Protein AF-A0A936KVR6-F1 (afdb_monomer_lite)

Sequence (112 aa):
MIKIEEWYKNEEFKHSLVLGVIVGHEFLISHFGLLIEADFHFYNPFYKRFYSYSIETFNSLWIKSILGGRLGFNYYPFKKSYIMKNNVGIGLYLKTHLGQADCVEMNLMYSF

Radius of gyration: 17.88 Å; chains: 1; bounding box: 47×27×47 Å

pLDDT: mean 75.58, std 12.92, range [44.94, 92.81]

Foldseek 3Di:
DDDPVVVQVPNVPVQQDWDWDKDKDWDDDFFKIKIKIKIFTPDHNNLVVVCVPPPDDPVVSVQLVGIKMKTWMKGWPHGDDPPDQWTKIKIWIFIGRPPDGDDIDIDIDIHD

Secondary structure (DSSP, 8-state):
---GGGGSTTTHHHHS--EEEEEEEEEEETTEEEEEEEEEEEE-HHHHHHHTTS-S-HHHHHHHHHEEEEEEEEE-SS---TT-S-EEEEEEEEEEETTEEEEEEEEEEEE-

Structure (mmCIF, N/CA/C/O backbone):
data_AF-A0A936KVR6-F1
#
_entry.id   AF-A0A936KVR6-F1
#
loop_
_atom_site.group_PDB
_atom_site.id
_atom_site.type_symbol
_atom_site.label_atom_id
_atom_site.label_alt_id
_atom_site.label_comp_id
_atom_site.label_asym_id
_atom_site.label_entity_id
_atom_site.label_seq_id
_atom_site.pdbx_PDB_ins_code
_atom_site.Cartn_x
_atom_site.Cartn_y
_atom_site.Cartn_z
_atom_site.occupancy
_atom_site.B_iso_or_equiv
_atom_site.auth_seq_id
_atom_site.auth_comp_id
_atom_site.auth_asym_id
_atom_site.auth_atom_id
_atom_site.pdbx_PDB_model_num
ATOM 1 N N . MET A 1 1 ? 22.217 15.014 -25.737 1.00 44.94 1 MET A N 1
ATOM 2 C CA . MET A 1 1 ? 21.579 14.273 -24.630 1.00 44.94 1 MET A CA 1
ATOM 3 C C . MET A 1 1 ? 20.151 13.991 -25.063 1.00 44.94 1 MET A C 1
ATOM 5 O O . MET A 1 1 ? 19.388 14.937 -25.195 1.00 44.94 1 MET A O 1
ATOM 9 N N . ILE A 1 2 ? 19.850 12.745 -25.432 1.00 48.09 2 ILE A N 1
ATOM 10 C CA . ILE A 1 2 ? 18.517 12.331 -25.906 1.00 48.09 2 ILE A CA 1
ATOM 11 C C . ILE A 1 2 ? 17.572 12.369 -24.703 1.00 48.09 2 ILE A C 1
ATOM 13 O O . ILE A 1 2 ? 17.924 11.850 -23.642 1.00 48.09 2 ILE A O 1
ATOM 17 N N . LYS A 1 3 ? 16.412 13.014 -24.837 1.00 58.81 3 LYS A N 1
ATOM 18 C CA . LYS A 1 3 ? 15.419 13.058 -23.755 1.00 58.81 3 LYS A CA 1
ATOM 19 C C . LYS A 1 3 ? 14.705 11.706 -23.675 1.00 58.81 3 LYS A C 1
ATOM 21 O O . LYS A 1 3 ? 14.402 11.112 -24.703 1.00 58.81 3 LYS A O 1
ATOM 26 N N . ILE A 1 4 ? 14.399 11.229 -22.466 1.00 61.59 4 ILE A N 1
ATOM 27 C CA . ILE A 1 4 ? 13.636 9.978 -22.242 1.00 61.59 4 ILE A CA 1
ATOM 28 C C . ILE A 1 4 ? 12.278 10.014 -22.969 1.00 61.59 4 ILE A C 1
ATOM 30 O O . ILE A 1 4 ? 11.796 8.992 -23.446 1.00 61.59 4 ILE A O 1
ATOM 34 N N . GLU A 1 5 ? 11.714 11.210 -23.138 1.00 59.94 5 GLU A N 1
ATOM 35 C CA . GLU A 1 5 ? 10.500 11.493 -23.915 1.00 59.94 5 GLU A CA 1
ATOM 36 C C . GLU A 1 5 ? 10.598 11.037 -25.385 1.00 59.94 5 GLU A C 1
ATOM 38 O O . GLU A 1 5 ? 9.595 10.689 -25.999 1.00 59.94 5 GLU A O 1
ATOM 43 N N . GLU A 1 6 ? 11.800 10.980 -25.966 1.00 62.38 6 GLU A N 1
ATOM 44 C CA . GLU A 1 6 ? 11.999 10.561 -27.360 1.00 62.38 6 GLU A CA 1
ATOM 45 C C . GLU A 1 6 ? 12.046 9.033 -27.535 1.00 62.38 6 GLU A C 1
ATOM 47 O O . GLU A 1 6 ? 11.987 8.553 -28.665 1.00 62.38 6 GLU A O 1
ATOM 52 N N . TRP A 1 7 ? 12.113 8.249 -26.450 1.00 56.19 7 TRP A N 1
ATOM 53 C CA . TRP A 1 7 ? 12.263 6.783 -26.510 1.00 56.19 7 TRP A CA 1
ATOM 54 C C . TRP A 1 7 ? 10.998 6.036 -26.937 1.00 56.19 7 TRP A C 1
ATOM 56 O O . TRP A 1 7 ? 11.080 4.885 -27.380 1.00 56.19 7 TRP A O 1
ATOM 66 N N . TYR A 1 8 ? 9.835 6.668 -26.780 1.00 62.97 8 TYR A N 1
ATOM 67 C CA . TYR A 1 8 ? 8.537 6.017 -26.955 1.00 62.97 8 TYR A CA 1
ATOM 68 C C . TYR A 1 8 ? 7.657 6.648 -28.032 1.00 62.97 8 TYR A C 1
ATOM 70 O O . TYR A 1 8 ? 6.548 6.166 -28.253 1.00 62.97 8 TYR A O 1
ATOM 78 N N . LYS A 1 9 ? 8.168 7.653 -28.752 1.00 56.19 9 LYS A N 1
ATOM 79 C CA . LYS A 1 9 ? 7.460 8.358 -29.826 1.00 56.19 9 LYS A CA 1
ATOM 80 C C . LYS A 1 9 ? 6.880 7.335 -30.825 1.00 56.19 9 LYS A C 1
ATOM 82 O O . LYS A 1 9 ? 7.642 6.682 -31.533 1.00 56.19 9 LYS A O 1
ATOM 87 N N . ASN A 1 10 ? 5.546 7.193 -30.839 1.00 67.69 10 ASN A N 1
ATOM 88 C CA . ASN A 1 10 ? 4.683 6.264 -31.612 1.00 67.69 10 ASN A CA 1
ATOM 89 C C . ASN A 1 10 ? 4.144 4.992 -30.913 1.00 67.69 10 ASN A C 1
ATOM 91 O O . ASN A 1 10 ? 3.164 4.441 -31.409 1.00 67.69 10 ASN A O 1
ATOM 95 N N . GLU A 1 11 ? 4.684 4.526 -29.779 1.00 68.88 11 GLU A N 1
ATOM 96 C CA . GLU A 1 11 ? 4.170 3.324 -29.072 1.00 68.88 11 GLU A CA 1
ATOM 97 C C . GLU A 1 11 ? 3.996 3.507 -27.550 1.00 68.88 11 GLU A C 1
ATOM 99 O O . GLU A 1 11 ? 3.937 2.538 -26.793 1.00 68.88 11 GLU A O 1
ATOM 104 N N . GLU A 1 12 ? 3.876 4.749 -27.091 1.00 71.69 12 GLU A N 1
ATOM 105 C CA . GLU A 1 12 ? 3.832 5.143 -25.672 1.00 71.69 12 GLU A CA 1
ATOM 106 C C . GLU A 1 12 ? 2.846 4.316 -24.832 1.00 71.69 12 GLU A C 1
ATOM 108 O O . GLU A 1 12 ? 3.179 3.882 -23.732 1.00 71.69 12 GLU A O 1
ATOM 113 N N . PHE A 1 13 ? 1.666 4.016 -25.383 1.00 69.62 13 PHE A N 1
ATOM 114 C CA . PHE A 1 13 ? 0.619 3.259 -24.693 1.00 69.62 13 PHE A CA 1
ATOM 115 C C . PHE A 1 13 ? 0.980 1.787 -24.435 1.00 69.62 13 PHE A C 1
ATOM 117 O O . PHE A 1 13 ? 0.661 1.241 -23.384 1.00 69.62 13 PHE A O 1
ATOM 124 N N . LYS A 1 14 ? 1.657 1.120 -25.378 1.00 70.62 14 LYS A N 1
ATOM 125 C CA . LYS A 1 14 ? 2.041 -0.293 -25.208 1.00 70.62 14 LYS A CA 1
ATOM 126 C C . LYS A 1 14 ? 3.168 -0.443 -24.195 1.00 70.62 14 LYS A C 1
ATOM 128 O O . LYS A 1 14 ? 3.225 -1.440 -23.484 1.00 70.62 14 LYS A O 1
ATOM 133 N N . HIS A 1 15 ? 4.066 0.540 -24.143 1.00 72.50 15 HIS A N 1
ATOM 134 C CA . HIS A 1 15 ? 5.247 0.489 -23.285 1.00 72.50 15 HIS A CA 1
ATOM 135 C C . HIS A 1 15 ? 4.991 0.986 -21.859 1.00 72.50 15 HIS A C 1
ATOM 137 O O . HIS A 1 15 ? 5.805 0.699 -20.987 1.00 72.50 15 HIS A O 1
AT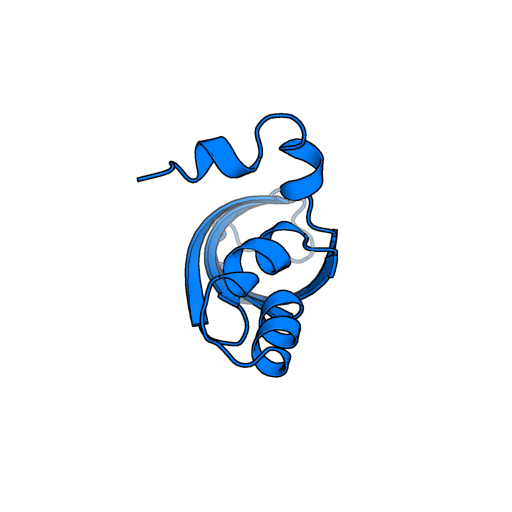OM 143 N N . SER A 1 16 ? 3.872 1.669 -21.596 1.00 75.19 16 SER A N 1
ATOM 144 C CA . SER A 1 16 ? 3.445 2.069 -20.244 1.00 75.19 16 SER A CA 1
ATOM 145 C C . SER A 1 16 ? 2.526 1.053 -19.554 1.00 75.19 16 SER A C 1
ATOM 147 O O . SER A 1 16 ? 2.232 1.192 -18.367 1.00 75.19 16 SER A O 1
ATOM 149 N N . LEU A 1 17 ? 2.079 0.021 -20.275 1.00 80.25 17 LEU A N 1
ATOM 150 C CA . LEU A 1 17 ? 1.122 -0.960 -19.775 1.00 80.25 17 LEU A CA 1
ATOM 151 C C . LEU A 1 17 ? 1.787 -1.994 -18.860 1.00 80.25 17 LEU A C 1
ATOM 153 O O . LEU A 1 17 ? 2.700 -2.702 -19.274 1.00 80.25 17 LEU A O 1
ATOM 157 N N . VAL A 1 18 ? 1.270 -2.135 -17.639 1.00 82.44 18 VAL A N 1
ATOM 158 C CA . VAL A 1 18 ? 1.709 -3.142 -16.664 1.00 82.44 18 VAL A CA 1
ATOM 159 C C . VAL A 1 18 ? 0.547 -4.080 -16.348 1.00 82.44 18 VAL A C 1
ATOM 161 O O . VAL A 1 18 ? -0.544 -3.621 -16.017 1.00 82.44 18 VAL A O 1
ATOM 164 N N . LEU A 1 19 ? 0.778 -5.391 -16.444 1.00 84.50 19 LEU A N 1
ATOM 165 C CA . LEU A 1 19 ? -0.166 -6.422 -16.008 1.00 84.50 19 LEU A CA 1
ATOM 166 C C . LEU A 1 19 ? 0.441 -7.219 -14.859 1.00 84.50 19 LEU A C 1
ATOM 168 O O . LEU A 1 19 ? 1.578 -7.700 -14.938 1.00 84.50 19 LEU A O 1
ATOM 172 N N . GLY A 1 20 ? -0.352 -7.383 -13.809 1.00 87.75 20 GLY A N 1
ATOM 173 C CA . GLY A 1 20 ? 0.051 -8.087 -12.609 1.00 87.75 20 GLY A CA 1
ATOM 174 C C . GLY A 1 20 ? -1.126 -8.491 -11.736 1.00 87.75 20 GLY A C 1
ATOM 175 O O . GLY A 1 20 ? -2.277 -8.145 -12.005 1.00 87.75 20 GLY A O 1
ATOM 176 N N . VAL A 1 21 ? -0.805 -9.234 -10.687 1.00 88.75 21 VAL A N 1
ATOM 177 C CA . VAL A 1 21 ? -1.696 -9.578 -9.583 1.00 88.75 21 VAL A CA 1
ATOM 178 C C . VAL A 1 21 ? -1.139 -8.929 -8.328 1.00 88.75 21 VAL A C 1
ATOM 180 O O . VAL A 1 21 ? 0.065 -8.959 -8.093 1.00 88.75 21 VAL A O 1
ATOM 183 N N . ILE A 1 22 ? -2.030 -8.365 -7.525 1.00 89.62 22 ILE A N 1
ATOM 184 C CA . ILE A 1 22 ? -1.704 -7.778 -6.230 1.00 89.62 22 ILE A CA 1
ATOM 185 C C . ILE A 1 22 ? -2.429 -8.605 -5.180 1.00 89.62 22 ILE A C 1
ATOM 187 O O . ILE A 1 22 ? -3.634 -8.840 -5.295 1.00 89.62 22 ILE A O 1
ATOM 191 N N . VAL A 1 23 ? -1.695 -9.072 -4.175 1.00 91.38 23 VAL A N 1
ATOM 192 C CA . VAL A 1 23 ? -2.262 -9.772 -3.022 1.00 91.38 23 VAL A CA 1
ATOM 193 C C . VAL A 1 23 ? -1.905 -8.985 -1.778 1.00 91.38 23 VAL A C 1
ATOM 195 O O . VAL A 1 23 ? -0.733 -8.755 -1.494 1.00 91.38 23 VAL A O 1
ATOM 198 N N . GLY A 1 24 ? -2.928 -8.581 -1.033 1.00 90.38 24 GLY A N 1
ATOM 199 C CA . GLY A 1 24 ? -2.780 -7.722 0.130 1.00 90.38 24 GLY A CA 1
ATOM 200 C C . GLY A 1 24 ? -3.585 -8.183 1.323 1.00 90.38 24 GLY A C 1
ATOM 201 O O . GLY A 1 24 ? -4.635 -8.809 1.178 1.00 90.38 24 GLY A O 1
ATOM 202 N N . HIS A 1 25 ? -3.103 -7.819 2.504 1.00 90.69 25 HIS A N 1
ATOM 203 C CA . HIS A 1 25 ? -3.840 -7.943 3.748 1.00 90.69 25 HIS A CA 1
ATOM 204 C C . HIS A 1 25 ? -3.793 -6.625 4.529 1.00 90.69 25 HIS A C 1
ATOM 206 O O . HIS A 1 25 ? -2.722 -6.051 4.741 1.00 90.69 25 HIS A O 1
ATOM 212 N N . GLU A 1 26 ? -4.959 -6.163 4.987 1.00 89.75 26 GLU A N 1
ATOM 213 C CA . GLU A 1 26 ? -5.095 -4.997 5.862 1.00 89.75 26 GLU A CA 1
ATOM 214 C C . GLU A 1 26 ? -5.411 -5.454 7.292 1.00 89.75 26 GLU A C 1
ATOM 216 O O . GLU A 1 26 ? -6.427 -6.100 7.550 1.00 89.75 26 GLU A O 1
ATOM 221 N N . PHE A 1 27 ? -4.554 -5.096 8.245 1.00 89.88 27 PHE A N 1
ATOM 222 C CA . PHE A 1 27 ? -4.801 -5.281 9.671 1.00 89.88 27 PHE A CA 1
ATOM 223 C C . PHE A 1 27 ? -5.479 -4.039 10.239 1.00 89.88 27 PHE A C 1
ATOM 225 O O . PHE A 1 27 ? -4.868 -2.976 10.322 1.00 89.88 27 PHE A O 1
ATOM 232 N N . LEU A 1 28 ? -6.739 -4.175 10.647 1.00 88.50 28 LEU A N 1
ATOM 233 C CA . LEU A 1 28 ? -7.540 -3.070 11.170 1.00 88.50 28 LEU A CA 1
ATOM 234 C C . LEU A 1 28 ? -7.501 -3.016 12.698 1.00 88.50 28 LEU A C 1
ATOM 236 O O . LEU A 1 28 ? -7.905 -3.953 13.383 1.00 88.50 28 LEU A O 1
ATOM 240 N N . ILE A 1 29 ? -7.065 -1.876 13.227 1.00 86.38 29 ILE A N 1
ATOM 241 C CA . ILE A 1 29 ? -7.023 -1.557 14.653 1.00 86.38 29 ILE A CA 1
ATOM 242 C C . ILE A 1 29 ? -7.709 -0.201 14.863 1.00 86.38 29 ILE A C 1
ATOM 244 O O . ILE A 1 29 ? -7.096 0.866 14.806 1.00 86.38 29 ILE A O 1
ATOM 248 N N . SER A 1 30 ? -9.011 -0.240 15.164 1.00 84.69 30 SER A N 1
ATOM 249 C CA . SER A 1 30 ? -9.833 0.943 15.466 1.00 84.69 30 SER A CA 1
ATOM 250 C C . SER A 1 30 ? -9.900 1.951 14.302 1.00 84.69 30 SER A C 1
ATOM 252 O O . SER A 1 30 ? -10.671 1.747 13.366 1.00 84.69 30 SER A O 1
ATOM 254 N N . HIS A 1 31 ? -9.117 3.030 14.361 1.00 86.38 31 HIS A N 1
ATOM 255 C CA . HIS A 1 31 ? -9.042 4.073 13.330 1.00 86.38 31 HIS A CA 1
ATOM 256 C C . HIS A 1 31 ? -7.851 3.875 12.386 1.00 86.38 31 HIS A C 1
ATOM 258 O O . HIS A 1 31 ? -7.737 4.593 11.401 1.00 86.38 31 HIS A O 1
ATOM 264 N N . PHE A 1 32 ? -6.962 2.922 12.674 1.00 88.50 32 PHE A N 1
ATOM 265 C CA . PHE A 1 32 ? -5.758 2.677 11.890 1.00 88.50 32 PHE A CA 1
ATOM 266 C C . PHE A 1 32 ? -5.847 1.329 11.179 1.00 88.50 32 PHE A C 1
ATOM 268 O O . PHE A 1 32 ? -6.242 0.330 11.776 1.00 88.50 32 PHE A O 1
ATOM 275 N N . GLY A 1 33 ? -5.472 1.298 9.908 1.00 88.38 33 GLY A N 1
ATOM 276 C CA . GLY A 1 33 ? -5.235 0.085 9.137 1.00 88.38 33 GLY A CA 1
ATOM 277 C C . GLY A 1 33 ? -3.760 -0.012 8.790 1.00 88.38 33 GLY A C 1
ATOM 278 O O . GLY A 1 33 ? -3.191 0.969 8.331 1.00 88.38 33 GLY A O 1
ATOM 279 N N . LEU A 1 34 ? -3.129 -1.159 9.004 1.00 91.44 34 LEU A N 1
ATOM 280 C CA . LEU A 1 34 ? -1.800 -1.450 8.470 1.00 91.44 34 LEU A CA 1
ATOM 281 C C . LEU A 1 34 ? -1.982 -2.322 7.228 1.00 91.44 34 LEU A C 1
ATOM 283 O O . LEU A 1 34 ? -2.516 -3.424 7.334 1.00 91.44 34 LEU A O 1
ATOM 287 N N . LEU A 1 35 ? -1.561 -1.830 6.066 1.00 91.25 35 LEU A N 1
ATOM 288 C CA . LEU A 1 35 ? -1.656 -2.538 4.792 1.00 91.25 35 LEU A CA 1
ATOM 289 C C . LEU A 1 35 ? -0.298 -3.131 4.420 1.00 91.25 35 LEU A C 1
ATOM 291 O O . LEU A 1 35 ? 0.707 -2.419 4.392 1.00 91.25 35 LEU A O 1
ATOM 295 N N . ILE A 1 36 ? -0.293 -4.424 4.107 1.00 91.00 36 ILE A N 1
ATOM 296 C CA . ILE A 1 36 ? 0.846 -5.119 3.507 1.00 91.00 36 ILE A CA 1
ATOM 297 C C . ILE A 1 36 ? 0.359 -5.765 2.218 1.00 91.00 36 ILE A C 1
ATOM 299 O O . ILE A 1 36 ? -0.565 -6.575 2.240 1.00 91.00 36 ILE A O 1
ATOM 303 N N . GLU A 1 37 ? 1.002 -5.426 1.112 1.00 91.38 37 GLU A N 1
ATOM 304 C CA . GLU A 1 37 ? 0.715 -5.937 -0.223 1.00 91.38 37 GLU A CA 1
ATOM 305 C C . GLU A 1 37 ? 1.985 -6.439 -0.895 1.00 91.38 37 GLU A C 1
ATOM 307 O O . GLU A 1 37 ? 3.056 -5.837 -0.787 1.00 91.38 37 GLU A O 1
ATOM 312 N N . ALA A 1 38 ? 1.837 -7.550 -1.604 1.00 88.75 38 ALA A N 1
ATOM 313 C CA . ALA A 1 38 ? 2.823 -8.091 -2.515 1.00 88.75 38 ALA A CA 1
ATOM 314 C C . ALA A 1 38 ? 2.279 -7.987 -3.943 1.00 88.75 38 ALA A C 1
ATOM 316 O O . ALA A 1 38 ? 1.178 -8.462 -4.241 1.00 88.75 38 ALA A O 1
ATOM 317 N N . ASP A 1 39 ? 3.088 -7.402 -4.819 1.00 87.19 39 ASP A N 1
ATOM 318 C CA . ASP A 1 39 ? 2.762 -7.166 -6.218 1.00 87.19 39 ASP A CA 1
ATOM 319 C C . ASP A 1 39 ? 3.555 -8.149 -7.080 1.00 87.19 39 ASP A C 1
ATOM 321 O O . ASP A 1 39 ? 4.779 -8.258 -6.974 1.00 87.19 39 ASP A O 1
ATOM 325 N N . PHE A 1 40 ? 2.855 -8.860 -7.957 1.00 85.94 40 PHE A N 1
ATOM 326 C CA . PHE A 1 40 ? 3.438 -9.786 -8.919 1.00 85.94 40 PHE A CA 1
ATOM 327 C C . PHE A 1 40 ? 3.121 -9.317 -10.337 1.00 85.94 40 PHE A C 1
ATOM 329 O O . PHE A 1 40 ? 2.005 -9.488 -10.827 1.00 85.94 40 PHE A O 1
ATOM 336 N N . HIS A 1 41 ? 4.102 -8.739 -11.022 1.00 85.06 41 HIS A N 1
ATOM 337 C CA . HIS A 1 41 ? 3.963 -8.279 -12.401 1.00 85.06 41 HIS A CA 1
ATOM 338 C C . HIS A 1 41 ? 4.439 -9.358 -13.378 1.00 85.06 41 HIS A C 1
ATOM 340 O O . HIS A 1 41 ? 5.621 -9.689 -13.425 1.00 85.06 41 HIS A O 1
ATOM 346 N N . PHE A 1 42 ? 3.537 -9.891 -14.201 1.00 82.12 42 PHE A N 1
ATOM 347 C CA . PHE A 1 42 ? 3.889 -10.847 -15.263 1.00 82.12 42 PHE A CA 1
ATOM 348 C C . PHE A 1 42 ? 4.167 -10.164 -16.608 1.00 82.12 42 PHE A C 1
ATOM 350 O O . PHE A 1 42 ? 4.834 -10.748 -17.461 1.00 82.12 42 PHE A O 1
ATOM 357 N N . TYR A 1 43 ? 3.709 -8.923 -16.804 1.00 77.56 43 TYR A N 1
ATOM 358 C CA . TYR A 1 43 ? 4.039 -8.129 -17.986 1.00 77.56 43 TYR A CA 1
ATOM 359 C C . TYR A 1 43 ? 4.349 -6.681 -17.601 1.00 77.56 43 TYR A C 1
ATOM 361 O O . TYR A 1 43 ? 3.470 -5.954 -17.149 1.00 77.56 43 TYR A O 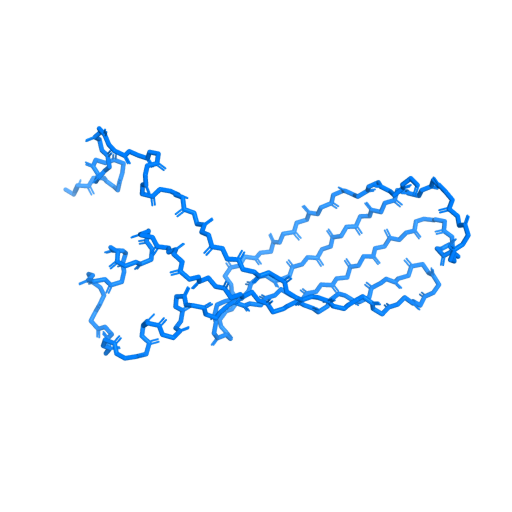1
ATOM 369 N N . ASN A 1 44 ? 5.602 -6.264 -17.792 1.00 75.31 44 ASN A N 1
ATOM 370 C CA . ASN A 1 44 ? 6.054 -4.890 -17.573 1.00 75.31 44 ASN A CA 1
ATOM 371 C C . ASN A 1 44 ? 7.143 -4.520 -18.612 1.00 75.31 44 ASN A C 1
ATOM 373 O O . ASN A 1 44 ? 8.333 -4.766 -18.393 1.00 75.31 44 ASN A O 1
ATOM 377 N N . PRO A 1 45 ? 6.759 -3.986 -19.786 1.00 70.56 45 PRO A N 1
ATOM 378 C CA . PRO A 1 45 ? 7.678 -3.665 -20.876 1.00 70.56 45 PRO A CA 1
ATOM 379 C C . PRO A 1 45 ? 8.581 -2.466 -20.549 1.00 70.56 45 PRO A C 1
ATOM 381 O O . PRO A 1 45 ? 9.720 -2.421 -21.024 1.00 70.56 45 PRO A O 1
ATOM 384 N N . PHE A 1 46 ? 8.120 -1.547 -19.694 1.00 69.44 46 PHE A N 1
ATOM 385 C CA . PHE A 1 46 ? 8.885 -0.382 -19.249 1.00 69.44 46 PHE A CA 1
ATOM 386 C C . PHE A 1 46 ? 10.165 -0.787 -18.507 1.00 69.44 46 PHE A C 1
ATOM 388 O O . PHE A 1 46 ? 11.265 -0.361 -18.874 1.00 69.44 46 PHE A O 1
ATOM 395 N N . TYR A 1 47 ? 10.044 -1.679 -17.517 1.00 66.00 47 TYR A N 1
ATOM 396 C CA . TYR A 1 47 ? 11.185 -2.148 -16.720 1.00 66.00 47 TYR A CA 1
ATOM 397 C C . TYR A 1 47 ? 12.247 -2.845 -17.574 1.00 66.00 47 TYR A C 1
ATOM 399 O O . TYR A 1 47 ? 13.447 -2.637 -17.376 1.00 66.00 47 TYR A O 1
ATOM 407 N N . LYS A 1 48 ? 11.814 -3.622 -18.576 1.00 63.88 48 LYS A N 1
ATOM 408 C CA . LYS A 1 48 ? 12.714 -4.347 -19.480 1.00 63.88 48 LYS A CA 1
ATOM 409 C C . LYS A 1 48 ? 13.614 -3.400 -20.281 1.00 63.88 48 LYS A C 1
ATOM 411 O O . LYS A 1 48 ? 14.787 -3.711 -20.474 1.00 63.88 48 LYS A O 1
ATOM 416 N N . ARG A 1 49 ? 13.106 -2.246 -20.732 1.00 63.00 49 ARG A N 1
ATOM 417 C CA . ARG A 1 49 ? 13.905 -1.243 -21.465 1.00 63.00 49 ARG A CA 1
ATOM 418 C C . ARG A 1 49 ? 14.765 -0.378 -20.551 1.00 63.00 49 ARG A C 1
ATOM 420 O O . ARG A 1 49 ? 15.912 -0.124 -20.904 1.00 63.00 49 ARG A O 1
ATOM 427 N N . PHE A 1 50 ? 14.237 0.042 -19.401 1.00 64.25 50 PHE A N 1
ATOM 428 C CA . PHE A 1 50 ? 14.954 0.916 -18.469 1.00 64.25 50 PHE A CA 1
ATOM 429 C C . PHE A 1 50 ? 16.230 0.252 -17.925 1.00 64.25 50 PHE A C 1
ATOM 431 O O . PHE A 1 50 ? 17.304 0.848 -17.963 1.00 64.25 50 PHE A O 1
ATOM 438 N N . TYR A 1 51 ? 16.147 -1.020 -17.521 1.00 61.62 51 TYR A N 1
ATOM 439 C CA . TYR A 1 51 ? 17.284 -1.734 -16.931 1.00 61.62 51 TYR A CA 1
ATOM 440 C C . TYR A 1 51 ? 18.207 -2.435 -17.940 1.00 61.62 51 TYR A C 1
ATOM 442 O O . TYR A 1 51 ? 19.337 -2.768 -17.591 1.00 61.62 51 TYR A O 1
ATOM 450 N N . SER A 1 52 ? 17.805 -2.597 -19.209 1.00 58.44 52 SER A N 1
ATOM 451 C CA . SER A 1 52 ? 18.726 -3.067 -20.267 1.00 58.44 52 SER A CA 1
ATOM 452 C C . SER A 1 52 ? 19.894 -2.096 -20.513 1.00 58.44 52 SER A C 1
ATOM 454 O O . SER A 1 52 ? 20.893 -2.479 -21.112 1.00 58.44 52 SER A O 1
ATOM 456 N N . TYR A 1 53 ? 19.772 -0.845 -20.053 1.00 55.66 53 TYR A N 1
ATOM 457 C CA . TYR A 1 53 ? 20.810 0.186 -20.140 1.00 55.66 53 TYR A CA 1
ATOM 458 C C . TYR A 1 53 ? 21.679 0.310 -18.878 1.00 55.66 53 TYR A C 1
ATOM 460 O O . TYR A 1 53 ? 22.735 0.942 -18.921 1.00 55.66 53 TYR A O 1
ATOM 468 N N . SER A 1 54 ? 21.262 -0.282 -17.757 1.00 55.66 54 SER A N 1
ATOM 469 C CA . SER A 1 54 ? 22.036 -0.325 -16.514 1.00 55.66 54 SER A CA 1
ATOM 470 C C . SER A 1 54 ? 22.887 -1.596 -16.465 1.00 55.66 54 SER A C 1
ATOM 472 O O . SER A 1 54 ? 22.379 -2.680 -16.729 1.00 55.66 54 SER A O 1
ATOM 474 N N . ILE A 1 55 ? 24.165 -1.476 -16.099 1.00 54.78 55 ILE A N 1
ATOM 475 C CA . ILE A 1 55 ? 25.171 -2.559 -16.015 1.00 54.78 55 ILE A CA 1
ATOM 476 C C . ILE A 1 55 ? 24.899 -3.493 -14.804 1.00 54.78 55 ILE A C 1
ATOM 478 O O . ILE A 1 55 ? 25.798 -3.871 -14.063 1.00 54.78 55 ILE A O 1
ATOM 482 N N . GLU A 1 56 ? 23.643 -3.854 -14.541 1.00 55.06 56 GLU A N 1
ATOM 483 C CA . GLU A 1 56 ? 23.285 -4.836 -13.512 1.00 55.06 56 GLU A CA 1
ATOM 484 C C . GLU A 1 56 ? 23.053 -6.223 -14.135 1.00 55.06 56 GLU A C 1
ATOM 486 O O . GLU A 1 56 ? 22.551 -6.370 -15.249 1.00 55.06 56 GLU A O 1
ATOM 491 N N . THR A 1 57 ? 23.438 -7.272 -13.406 1.00 56.66 57 THR A N 1
ATOM 492 C CA . THR A 1 57 ? 23.338 -8.671 -13.837 1.00 56.66 57 THR A CA 1
ATOM 493 C C . THR A 1 57 ? 21.893 -9.054 -14.187 1.00 56.66 57 THR A C 1
ATOM 495 O O . THR A 1 57 ? 20.994 -8.959 -13.350 1.00 56.66 57 THR A O 1
ATOM 498 N N . PHE A 1 58 ? 21.685 -9.574 -15.403 1.00 56.75 58 PHE A N 1
ATOM 499 C CA . PHE A 1 58 ? 20.381 -9.882 -16.023 1.00 56.75 58 PHE A CA 1
ATOM 500 C C . PHE A 1 58 ? 19.388 -10.650 -15.120 1.00 56.75 58 PHE A C 1
ATOM 502 O O . PHE A 1 58 ? 18.184 -10.412 -15.179 1.00 56.75 58 PHE A O 1
ATOM 509 N N . ASN A 1 59 ? 19.882 -11.548 -14.258 1.00 55.03 59 ASN A N 1
ATOM 510 C CA . ASN A 1 59 ? 19.048 -12.405 -13.403 1.00 55.03 59 ASN A CA 1
ATOM 511 C C . ASN A 1 59 ? 18.455 -11.672 -12.179 1.00 55.03 59 ASN A C 1
ATOM 513 O O . ASN A 1 59 ? 17.334 -11.955 -11.772 1.00 55.03 59 ASN A O 1
ATOM 517 N N . SER A 1 60 ? 19.185 -10.700 -11.617 1.00 61.56 60 SER A N 1
ATOM 518 C CA . SER A 1 60 ? 18.709 -9.836 -10.519 1.00 61.56 60 SER A CA 1
ATOM 519 C C . SER A 1 60 ? 17.582 -8.918 -11.006 1.00 61.56 60 SER A C 1
ATOM 521 O O . SER A 1 60 ? 16.559 -8.749 -10.346 1.00 61.56 60 SER A O 1
ATOM 523 N N . LEU A 1 61 ? 17.733 -8.394 -12.224 1.00 61.16 61 LEU A N 1
ATOM 524 C CA . LEU A 1 61 ? 16.818 -7.432 -12.835 1.00 61.16 61 LEU A CA 1
ATOM 525 C C . LEU A 1 61 ? 15.441 -8.013 -13.168 1.00 61.16 61 LEU A C 1
ATOM 527 O O . LEU A 1 61 ? 14.426 -7.348 -12.966 1.00 61.16 61 LEU A O 1
ATOM 531 N N . TRP A 1 62 ? 15.389 -9.263 -13.635 1.00 59.84 62 TRP A N 1
ATOM 532 C CA . TRP A 1 62 ? 14.122 -9.940 -13.927 1.00 59.84 62 TRP A CA 1
ATOM 533 C C . TRP A 1 62 ? 13.271 -10.133 -12.673 1.00 59.84 62 TRP A C 1
ATOM 535 O O . TRP A 1 62 ? 12.079 -9.841 -12.687 1.00 59.84 62 TRP A O 1
ATOM 545 N N . ILE A 1 63 ? 13.885 -10.552 -11.567 1.00 61.12 63 ILE A N 1
ATOM 546 C CA . ILE A 1 63 ? 13.178 -10.742 -10.297 1.00 61.12 63 ILE A CA 1
ATOM 547 C C . ILE A 1 63 ? 12.752 -9.377 -9.725 1.00 61.12 63 ILE A C 1
ATOM 549 O O . ILE A 1 63 ? 11.632 -9.261 -9.232 1.00 61.12 63 ILE A O 1
ATOM 553 N N . LYS A 1 64 ? 13.576 -8.323 -9.884 1.00 62.91 64 LYS A N 1
ATOM 554 C CA . LYS A 1 64 ? 13.249 -6.944 -9.446 1.00 62.91 64 LYS A CA 1
ATOM 555 C C . LYS A 1 64 ? 12.049 -6.368 -10.191 1.00 62.91 64 LYS A C 1
ATOM 557 O O . LYS A 1 64 ? 11.272 -5.622 -9.611 1.00 62.91 64 LYS A O 1
ATOM 562 N N . SER A 1 65 ? 11.886 -6.732 -11.461 1.00 63.19 65 SER A N 1
ATOM 563 C CA . SER A 1 65 ? 10.757 -6.291 -12.283 1.00 63.19 65 SER A CA 1
ATOM 564 C C . SER A 1 65 ? 9.448 -7.014 -11.958 1.00 63.19 65 SER A C 1
ATOM 566 O O . SER A 1 65 ? 8.380 -6.460 -12.223 1.00 63.19 65 SER A O 1
ATOM 568 N N . ILE A 1 66 ? 9.524 -8.256 -11.473 1.00 67.81 66 ILE A N 1
ATOM 569 C CA . ILE A 1 66 ? 8.352 -9.111 -11.246 1.00 67.81 66 ILE A CA 1
ATOM 570 C C . ILE A 1 66 ? 7.795 -8.910 -9.839 1.00 67.81 66 ILE A C 1
ATOM 572 O O . ILE A 1 66 ? 6.582 -8.938 -9.669 1.00 67.81 66 ILE A O 1
ATOM 576 N N . LEU A 1 67 ? 8.664 -8.705 -8.848 1.00 76.19 67 LEU A N 1
ATOM 577 C CA . LEU A 1 67 ? 8.292 -8.647 -7.439 1.00 76.19 67 LEU A CA 1
ATOM 578 C C . LEU A 1 67 ? 8.356 -7.221 -6.893 1.00 76.19 67 LEU A C 1
ATOM 580 O O . LEU A 1 67 ? 9.434 -6.662 -6.666 1.00 76.19 67 LEU A O 1
ATOM 584 N N . GLY A 1 68 ? 7.178 -6.667 -6.637 1.00 82.06 68 GLY A N 1
ATOM 585 C CA . GLY A 1 68 ? 6.989 -5.440 -5.881 1.00 82.06 68 GLY A CA 1
ATOM 586 C C . GLY A 1 68 ? 6.301 -5.710 -4.548 1.00 82.06 68 GLY A C 1
ATOM 587 O O . GLY A 1 68 ? 5.815 -6.807 -4.270 1.00 82.06 68 GLY A O 1
ATOM 588 N N . GLY A 1 69 ? 6.254 -4.691 -3.708 1.00 85.94 69 GLY A N 1
ATOM 589 C CA . GLY A 1 69 ? 5.436 -4.713 -2.510 1.00 85.94 69 GLY A CA 1
ATOM 590 C C . GLY A 1 69 ? 5.085 -3.309 -2.066 1.00 85.94 69 GLY A C 1
ATOM 591 O O . GLY A 1 69 ? 5.864 -2.369 -2.258 1.00 85.94 69 GLY A O 1
ATOM 592 N N . ARG A 1 70 ? 3.921 -3.174 -1.442 1.00 88.38 70 ARG A N 1
ATOM 593 C CA . ARG A 1 70 ? 3.447 -1.923 -0.866 1.00 88.38 70 ARG A CA 1
ATOM 594 C C . ARG A 1 70 ? 3.183 -2.124 0.618 1.00 88.38 70 ARG A C 1
ATOM 596 O O . ARG A 1 70 ? 2.508 -3.064 1.025 1.00 88.38 70 ARG A O 1
ATOM 603 N N . LEU A 1 71 ? 3.735 -1.239 1.437 1.00 89.81 71 LEU A N 1
ATOM 604 C CA . LEU A 1 71 ? 3.522 -1.241 2.879 1.00 89.81 71 LEU A CA 1
ATOM 605 C C . LEU A 1 71 ? 3.058 0.139 3.305 1.00 89.81 71 LEU A C 1
ATOM 607 O O . LEU A 1 71 ? 3.681 1.136 2.952 1.00 89.81 71 LEU A O 1
ATOM 611 N N . GLY A 1 72 ? 1.976 0.222 4.064 1.00 90.62 72 GLY A N 1
ATOM 612 C CA . GLY A 1 72 ? 1.449 1.519 4.453 1.00 90.62 72 GLY A CA 1
ATOM 613 C C . GLY A 1 72 ? 0.449 1.483 5.584 1.00 90.62 72 GLY A C 1
ATOM 614 O O . GLY A 1 72 ? 0.138 0.436 6.152 1.00 90.62 72 GLY A O 1
ATOM 615 N N . PHE A 1 73 ? -0.049 2.671 5.892 1.00 90.75 73 PHE A N 1
ATOM 616 C CA . PHE A 1 73 ? -1.024 2.907 6.934 1.00 90.75 73 PHE A CA 1
ATOM 617 C C . PHE A 1 73 ? -2.215 3.669 6.376 1.00 90.75 73 PHE A C 1
ATOM 619 O O . PHE A 1 73 ? -2.059 4.657 5.664 1.00 90.75 73 PHE A O 1
ATOM 626 N N . ASN A 1 74 ? -3.403 3.235 6.766 1.00 90.62 74 ASN A N 1
ATOM 627 C CA . ASN A 1 74 ? -4.661 3.913 6.524 1.00 90.62 74 ASN A CA 1
ATOM 628 C C . ASN A 1 74 ? -5.173 4.515 7.821 1.00 90.62 74 ASN A C 1
ATOM 630 O O . ASN A 1 74 ? -5.184 3.854 8.858 1.00 90.62 74 ASN A O 1
ATOM 634 N N . TYR A 1 75 ? -5.635 5.753 7.757 1.00 89.06 75 TYR A N 1
ATOM 635 C CA . TYR A 1 75 ? -6.365 6.405 8.825 1.0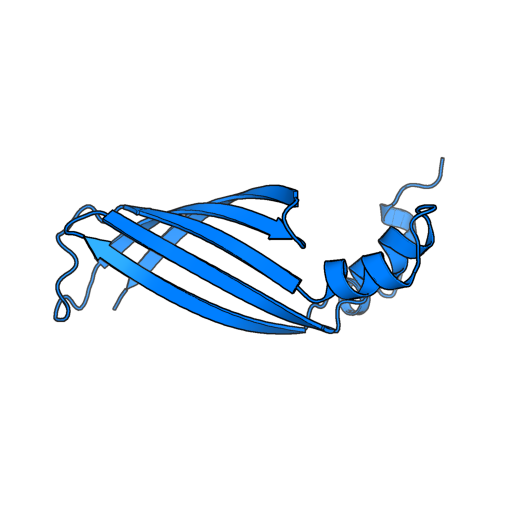0 89.06 75 TYR A CA 1
ATOM 636 C C . TYR A 1 75 ? -7.824 6.590 8.417 1.00 89.06 75 TYR A C 1
ATOM 638 O O . TYR A 1 75 ? -8.131 7.148 7.362 1.00 89.06 75 TYR A O 1
ATOM 646 N N . TYR A 1 76 ? -8.721 6.145 9.287 1.00 88.31 76 TYR A N 1
ATOM 647 C CA . TYR A 1 76 ? -10.161 6.275 9.147 1.00 88.31 76 TYR A CA 1
ATOM 648 C C . TYR A 1 76 ? -10.671 7.194 10.266 1.00 88.31 76 TYR A C 1
ATOM 650 O O . TYR A 1 76 ? -10.490 6.866 11.438 1.00 88.31 76 TYR A O 1
ATOM 658 N N . PRO A 1 77 ? -11.328 8.324 9.954 1.00 82.94 77 PRO A N 1
ATOM 659 C CA . PRO A 1 77 ? -11.859 9.244 10.956 1.00 82.94 77 PRO A CA 1
ATOM 660 C C . PRO A 1 77 ? -13.017 8.629 11.754 1.00 82.94 77 PRO A C 1
ATOM 662 O O . PRO A 1 77 ? -13.250 9.006 12.900 1.00 82.94 77 PRO A O 1
ATOM 665 N N . PHE A 1 78 ? -13.719 7.651 11.179 1.00 80.94 78 PHE A N 1
ATOM 666 C CA . PHE A 1 78 ? -14.766 6.891 11.852 1.00 80.94 78 PHE A CA 1
ATOM 667 C C . PHE A 1 78 ? -14.323 5.443 12.057 1.00 80.94 78 PHE A C 1
ATOM 669 O O . PHE A 1 78 ? -13.709 4.848 11.165 1.00 80.94 78 PHE A O 1
ATOM 676 N N . LYS A 1 79 ? -14.665 4.860 13.217 1.00 68.88 79 LYS A N 1
ATOM 677 C CA . LYS A 1 79 ? -14.339 3.465 13.551 1.00 68.88 79 LYS A CA 1
ATOM 678 C C . LYS A 1 79 ? -14.784 2.529 12.431 1.00 68.88 79 LYS A C 1
ATOM 680 O O . LYS A 1 79 ? -15.979 2.345 12.203 1.00 68.88 79 LYS A O 1
ATOM 685 N N . LYS A 1 80 ? -13.815 1.891 11.776 1.00 65.19 80 LYS A N 1
ATOM 686 C CA . LYS A 1 80 ? -14.071 0.908 10.725 1.00 65.19 80 LYS A CA 1
ATOM 687 C C . LYS A 1 80 ? -14.552 -0.389 11.390 1.00 65.19 80 LYS A C 1
ATOM 689 O O . LYS A 1 80 ? -13.759 -1.205 11.844 1.00 65.19 80 LYS A O 1
ATOM 694 N N . SER A 1 81 ? -15.869 -0.532 11.533 1.00 63.94 81 SER A N 1
ATOM 695 C CA . SER A 1 81 ? -16.521 -1.797 11.897 1.00 63.94 81 SER A CA 1
ATOM 696 C C . SER A 1 81 ? -16.822 -2.594 10.627 1.00 63.94 81 SER A C 1
ATOM 698 O O . SER A 1 81 ? -17.126 -1.991 9.600 1.00 63.94 81 SER A O 1
ATOM 700 N N . TYR A 1 82 ? -16.821 -3.929 10.704 1.00 61.88 82 TYR A N 1
ATOM 701 C CA . TYR A 1 82 ? -17.157 -4.842 9.593 1.00 61.88 82 TYR A CA 1
ATOM 702 C C . TYR A 1 82 ? -18.522 -4.563 8.924 1.00 61.88 82 TYR A C 1
ATOM 704 O O . TYR A 1 82 ? -18.796 -5.079 7.848 1.00 61.88 82 TYR A O 1
ATOM 712 N N . ILE A 1 83 ? -19.384 -3.764 9.560 1.00 58.47 83 ILE A N 1
ATOM 713 C CA . ILE A 1 83 ? -20.768 -3.486 9.142 1.00 58.47 83 ILE A CA 1
ATOM 714 C C . ILE A 1 83 ? -20.917 -2.078 8.527 1.00 58.47 83 ILE A C 1
ATOM 716 O O . ILE A 1 83 ? -21.972 -1.740 7.988 1.00 58.47 83 ILE A O 1
ATOM 720 N N . MET A 1 84 ? -19.899 -1.215 8.613 1.00 59.12 84 MET A N 1
ATOM 721 C CA . MET A 1 84 ? -20.062 0.195 8.252 1.00 59.12 84 MET A CA 1
ATOM 722 C C . MET A 1 84 ? -20.017 0.400 6.731 1.00 59.12 84 MET A C 1
ATOM 724 O O . MET A 1 84 ? -18.954 0.357 6.124 1.00 59.12 84 MET A O 1
ATOM 728 N N . LYS A 1 85 ? -21.190 0.661 6.143 1.00 63.59 85 LYS A N 1
ATOM 729 C CA . LYS A 1 85 ? -21.433 0.799 4.695 1.00 63.59 85 LYS A CA 1
ATOM 730 C C . LYS A 1 85 ? -20.960 2.112 4.062 1.00 63.59 85 LYS A C 1
ATOM 732 O O . LYS A 1 85 ? -21.230 2.332 2.904 1.00 63.59 85 LYS A O 1
ATOM 737 N N . ASN A 1 86 ? -20.364 3.043 4.803 1.00 75.81 86 ASN A N 1
ATOM 738 C CA . ASN A 1 86 ? -19.899 4.321 4.247 1.00 75.81 86 ASN A CA 1
ATOM 739 C C . ASN A 1 86 ? -18.726 4.820 5.092 1.00 75.81 86 ASN A C 1
ATOM 741 O O . ASN A 1 86 ? -18.936 5.275 6.218 1.00 75.81 86 ASN A O 1
ATOM 745 N N . ASN A 1 87 ? -17.496 4.721 4.589 1.00 78.94 87 ASN A N 1
ATOM 746 C CA . ASN A 1 87 ? -16.330 5.250 5.297 1.00 78.94 87 ASN A CA 1
ATOM 747 C C . ASN A 1 87 ? -15.326 5.883 4.335 1.00 78.94 87 ASN A C 1
ATOM 749 O O . ASN A 1 87 ? -15.019 5.314 3.291 1.00 78.94 87 ASN A O 1
ATOM 753 N N . VAL A 1 88 ? -14.803 7.044 4.717 1.00 85.94 88 VAL A N 1
ATOM 754 C CA . VAL A 1 88 ? -13.717 7.734 4.013 1.00 85.94 88 VAL A CA 1
ATOM 755 C C . VAL A 1 88 ? -12.416 7.416 4.744 1.00 85.94 88 VAL A C 1
ATOM 757 O O . VAL A 1 88 ? -12.403 7.365 5.967 1.00 85.94 88 VAL A O 1
ATOM 760 N N . GLY A 1 89 ? -11.323 7.201 4.026 1.00 87.38 89 GLY A N 1
ATOM 761 C CA . GLY A 1 89 ? -10.004 6.970 4.610 1.00 87.38 89 GLY A CA 1
ATOM 762 C C . GLY A 1 89 ? -8.925 7.769 3.896 1.00 87.38 89 GLY A C 1
ATOM 763 O O . GLY A 1 89 ? -9.074 8.113 2.724 1.00 87.38 89 GLY A O 1
ATOM 764 N N . ILE A 1 90 ? -7.841 8.052 4.612 1.00 91.50 90 ILE A N 1
ATOM 765 C CA . ILE A 1 90 ? -6.613 8.619 4.050 1.00 91.50 90 ILE A CA 1
ATOM 766 C C . ILE A 1 90 ? -5.505 7.596 4.257 1.00 91.50 90 ILE A C 1
ATOM 768 O O . ILE A 1 90 ? -5.287 7.154 5.384 1.00 91.50 90 ILE A O 1
ATOM 772 N N . GLY A 1 91 ? -4.818 7.222 3.188 1.00 90.38 91 GLY A N 1
ATOM 773 C CA . GLY A 1 91 ? -3.727 6.257 3.225 1.00 90.38 91 GLY A CA 1
ATOM 774 C C . GLY A 1 91 ? -2.383 6.888 2.905 1.00 90.38 91 GLY A C 1
ATOM 775 O O . GLY A 1 91 ? -2.302 7.788 2.072 1.00 90.38 91 GLY A O 1
ATOM 776 N N . LEU A 1 92 ? -1.327 6.389 3.539 1.00 92.81 92 LEU A N 1
ATOM 777 C CA . LEU A 1 92 ? 0.061 6.682 3.201 1.00 92.81 92 LEU A CA 1
ATOM 778 C C . LEU A 1 92 ? 0.822 5.370 3.044 1.00 92.81 92 LEU A C 1
ATOM 780 O O . LEU A 1 92 ? 0.788 4.517 3.930 1.00 92.81 92 LEU A O 1
ATOM 784 N N . TYR A 1 93 ? 1.526 5.219 1.929 1.00 90.50 93 TYR A N 1
ATOM 785 C CA . TYR A 1 93 ? 2.157 3.970 1.532 1.00 90.50 93 TYR A CA 1
ATOM 786 C C . TYR A 1 93 ? 3.579 4.193 1.045 1.00 90.50 93 TYR A C 1
ATOM 788 O O . TYR A 1 93 ? 3.900 5.205 0.432 1.00 90.50 93 TYR A O 1
ATOM 796 N N . LEU A 1 94 ? 4.417 3.198 1.284 1.00 88.44 94 LEU A N 1
ATOM 797 C CA . LEU A 1 94 ? 5.732 3.048 0.699 1.00 88.44 94 LEU A CA 1
ATOM 798 C C . LEU A 1 94 ? 5.647 1.941 -0.336 1.00 88.44 94 LEU A C 1
ATOM 800 O O . LEU A 1 94 ? 5.325 0.795 -0.008 1.00 88.44 94 LEU A O 1
ATOM 804 N N . LYS A 1 95 ? 5.934 2.292 -1.585 1.00 85.75 95 LYS A N 1
ATOM 805 C CA . LYS A 1 95 ? 6.046 1.324 -2.665 1.00 85.75 95 LYS A CA 1
ATOM 806 C C . LYS A 1 95 ? 7.499 0.918 -2.832 1.00 85.75 95 LYS A C 1
ATOM 808 O O . LYS A 1 95 ? 8.400 1.760 -2.868 1.00 85.75 95 LYS A O 1
ATOM 813 N N . THR A 1 96 ? 7.707 -0.384 -2.925 1.00 81.31 96 THR A N 1
ATOM 814 C CA . THR A 1 96 ? 9.026 -0.994 -3.019 1.00 81.31 96 THR A CA 1
ATOM 815 C C . THR A 1 96 ? 9.096 -1.944 -4.207 1.00 81.31 96 THR A C 1
ATOM 817 O O . THR A 1 96 ? 8.136 -2.663 -4.483 1.00 81.31 96 THR A O 1
ATOM 820 N N . HIS A 1 97 ? 10.243 -1.989 -4.881 1.00 75.19 97 HIS A N 1
ATOM 821 C CA . HIS A 1 97 ? 10.596 -3.069 -5.804 1.00 75.19 97 HIS A CA 1
ATOM 822 C C . HIS A 1 97 ? 11.775 -3.846 -5.226 1.00 75.19 97 HIS A C 1
ATOM 824 O O . HIS A 1 97 ? 12.834 -3.281 -4.951 1.00 75.19 97 HIS A O 1
ATOM 830 N N . LEU A 1 98 ? 11.5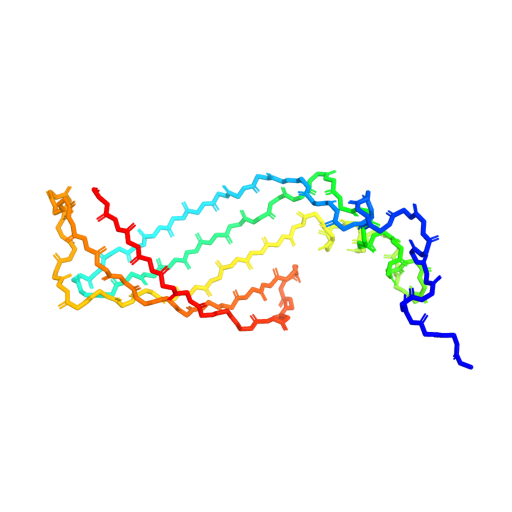73 -5.147 -4.989 1.00 69.19 98 LEU A N 1
ATOM 831 C CA . LEU A 1 98 ? 12.563 -6.069 -4.413 1.00 69.19 98 LEU A CA 1
ATOM 832 C C . LEU A 1 98 ? 13.354 -5.518 -3.195 1.00 69.19 98 LEU A C 1
ATOM 834 O O . LEU A 1 98 ? 14.541 -5.797 -3.022 1.00 69.19 98 LEU A O 1
ATOM 838 N N . GLY A 1 99 ? 12.691 -4.736 -2.335 1.00 58.06 99 GLY A N 1
ATOM 839 C CA . GLY A 1 99 ? 13.260 -4.202 -1.090 1.00 58.06 99 GLY A CA 1
ATOM 840 C C . GLY A 1 99 ? 13.903 -2.814 -1.185 1.00 58.06 99 GLY A C 1
ATOM 841 O O . GLY A 1 99 ? 14.332 -2.291 -0.158 1.00 58.06 99 GLY A O 1
ATOM 842 N N . GLN A 1 100 ? 13.944 -2.186 -2.365 1.00 66.44 100 GLN A N 1
ATOM 843 C CA . GLN A 1 100 ? 14.274 -0.762 -2.492 1.00 66.44 100 GLN A CA 1
ATOM 844 C C . GLN A 1 100 ? 12.988 0.063 -2.463 1.00 66.44 100 GLN A C 1
ATOM 846 O O . GLN A 1 100 ? 12.049 -0.228 -3.201 1.00 66.44 100 GLN A O 1
ATOM 851 N N . ALA A 1 101 ? 12.925 1.052 -1.568 1.00 68.69 101 ALA A N 1
ATOM 852 C CA . ALA A 1 101 ? 11.808 1.985 -1.495 1.00 68.69 101 ALA A CA 1
ATOM 853 C C . ALA A 1 101 ? 11.967 3.057 -2.575 1.00 68.69 101 ALA A C 1
ATOM 855 O O . ALA A 1 101 ? 12.922 3.830 -2.538 1.00 68.69 101 ALA A O 1
ATOM 856 N N . ASP A 1 102 ? 11.023 3.089 -3.514 1.00 70.12 102 ASP A N 1
ATOM 857 C CA . ASP A 1 102 ? 11.077 3.984 -4.671 1.00 70.12 102 ASP A CA 1
ATOM 858 C C . ASP A 1 102 ? 10.226 5.236 -4.451 1.00 70.12 102 ASP A C 1
ATOM 860 O O . ASP A 1 102 ? 10.628 6.345 -4.799 1.00 70.12 102 ASP A O 1
ATOM 864 N N . CYS A 1 103 ? 9.021 5.062 -3.896 1.00 81.38 103 CYS A N 1
ATOM 865 C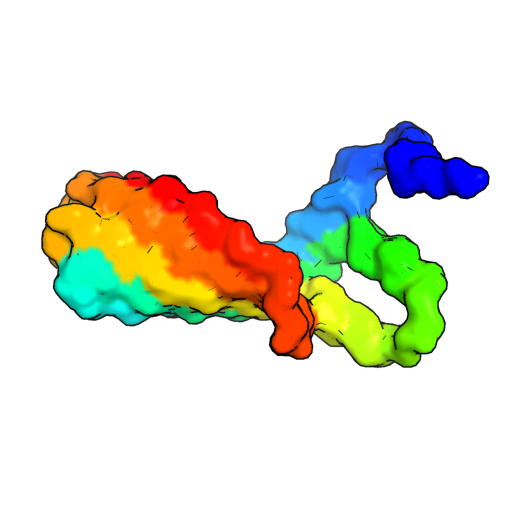 CA . CYS A 1 103 ? 8.008 6.110 -3.885 1.00 81.38 103 CYS A CA 1
ATOM 866 C C . CYS A 1 103 ? 7.156 6.090 -2.614 1.00 81.38 103 CYS A C 1
ATOM 868 O O . CYS A 1 103 ? 6.824 5.028 -2.079 1.00 81.38 103 CYS A O 1
ATOM 870 N N . VAL A 1 104 ? 6.776 7.289 -2.169 1.00 88.00 104 VAL A N 1
ATOM 871 C CA . VAL A 1 104 ? 5.753 7.505 -1.146 1.00 88.00 104 VAL A CA 1
ATOM 872 C C . VAL A 1 104 ? 4.452 7.857 -1.856 1.00 88.00 104 VAL A C 1
ATOM 874 O O . VAL A 1 104 ? 4.392 8.833 -2.602 1.00 88.00 104 VAL A O 1
ATOM 877 N N . GLU A 1 105 ? 3.406 7.083 -1.606 1.00 86.94 105 GLU A N 1
ATOM 878 C CA . GLU A 1 105 ? 2.075 7.307 -2.159 1.00 86.94 105 GLU A CA 1
ATOM 879 C C . GLU A 1 105 ? 1.126 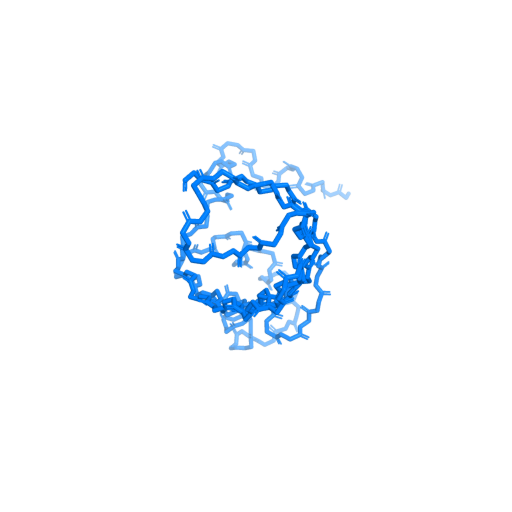7.775 -1.058 1.00 86.94 105 GLU A C 1
ATOM 881 O O . GLU A 1 105 ? 1.153 7.272 0.065 1.00 86.94 105 GLU A O 1
ATOM 886 N N . MET A 1 106 ? 0.247 8.713 -1.393 1.00 90.06 106 MET A N 1
ATOM 887 C CA . MET A 1 106 ? -0.864 9.116 -0.539 1.00 90.06 106 MET A CA 1
ATOM 888 C C . MET A 1 106 ? -2.165 8.828 -1.280 1.00 90.06 106 MET A C 1
ATOM 890 O O . MET A 1 106 ? -2.269 9.133 -2.468 1.00 90.06 106 MET A O 1
ATOM 894 N N . ASN A 1 107 ? -3.154 8.244 -0.604 1.00 85.62 107 ASN A N 1
ATOM 895 C CA . ASN A 1 107 ? -4.450 7.958 -1.209 1.00 85.62 107 ASN A CA 1
ATOM 896 C C . ASN A 1 107 ? -5.621 8.522 -0.399 1.00 85.62 107 ASN A C 1
ATOM 898 O O . ASN A 1 107 ? -5.526 8.786 0.800 1.00 85.62 107 ASN A O 1
ATOM 902 N N . LEU A 1 108 ? -6.741 8.671 -1.100 1.00 88.62 108 LEU A N 1
ATOM 903 C CA . LEU A 1 108 ? -8.057 8.888 -0.523 1.00 88.62 108 LEU A CA 1
ATOM 904 C C . LEU A 1 108 ? -8.919 7.684 -0.888 1.00 88.62 108 LEU A C 1
ATOM 906 O O . LEU A 1 108 ? -8.983 7.296 -2.055 1.00 88.62 108 LEU A O 1
ATOM 910 N N . MET A 1 109 ? -9.564 7.087 0.110 1.00 83.19 109 MET A N 1
ATOM 911 C CA . MET A 1 109 ? -10.376 5.882 -0.048 1.00 83.19 109 MET A CA 1
ATOM 912 C C . MET A 1 109 ? -11.810 6.166 0.353 1.00 83.19 109 MET A C 1
ATOM 914 O O . MET A 1 109 ? -12.062 6.891 1.313 1.00 83.19 109 MET A O 1
ATOM 918 N N . TYR A 1 110 ? -12.742 5.533 -0.348 1.00 83.69 110 TYR A N 1
ATOM 919 C CA . TYR A 1 110 ? -14.141 5.491 0.037 1.00 83.69 110 TYR A CA 1
ATOM 920 C C . TYR A 1 110 ? -14.643 4.049 -0.031 1.00 83.69 110 TYR A C 1
ATOM 922 O O . TYR A 1 110 ? -14.512 3.401 -1.068 1.00 83.69 110 TYR A O 1
ATOM 930 N N . SER A 1 111 ? -15.188 3.550 1.077 1.00 79.19 111 SER A N 1
ATOM 931 C CA . SER A 1 111 ? -15.822 2.233 1.180 1.00 79.19 111 SER A CA 1
ATOM 932 C C . SER A 1 111 ? -17.333 2.406 1.262 1.00 79.19 111 SER A C 1
ATOM 934 O O . SER A 1 111 ? -17.792 3.181 2.104 1.00 79.19 111 SER A O 1
ATOM 936 N N . PHE A 1 112 ? -18.063 1.675 0.415 1.00 77.88 112 PHE A N 1
ATOM 937 C CA . PHE A 1 112 ? -19.528 1.570 0.397 1.00 77.88 112 PHE A CA 1
ATOM 938 C C . PHE A 1 112 ? -20.026 0.256 1.036 1.00 77.88 112 PHE A C 1
ATOM 940 O O . PHE A 1 112 ? -19.162 -0.581 1.384 1.00 77.88 112 PHE A O 1
#